Protein AF-A0A816FAC2-F1 (afdb_monomer)

Solvent-accessible surface area (backbone ato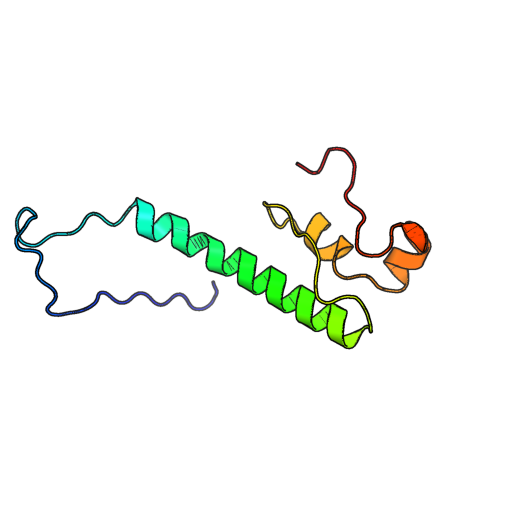ms only — not comparable to full-atom values): 6096 Å² total; per-residue (Å²): 118,97,78,81,88,85,84,79,82,76,94,69,76,29,95,88,35,78,93,39,47,78,93,56,70,68,70,56,59,61,55,58,50,55,58,58,52,51,52,52,49,54,46,27,51,53,26,48,78,68,77,39,73,53,78,75,90,79,65,76,67,81,40,74,64,59,52,54,36,53,57,59,47,74,67,48,35,71,74,62,33,76,91,39,51,46,72,56,75,65,92,85,71,106

Organism: Adineta ricciae (NCBI:txid249248)

Secondary structure (DSSP, 8-state):
--S----PPTT---TTSGGG----HHHHHHHTHHHHHHHHHHHHHHHHHTT--S----PSS--HHHHHHHS--HHHHHHH-GGGTTT---TT--

Mean predicted aligned error: 5.4 Å

Structure (mmCIF, N/CA/C/O backbone):
data_AF-A0A816FAC2-F1
#
_entry.id   AF-A0A816FAC2-F1
#
loop_
_atom_site.group_PDB
_atom_site.id
_atom_site.type_symbol
_atom_site.label_atom_id
_atom_site.label_alt_id
_atom_site.label_comp_id
_atom_site.label_asym_id
_atom_site.label_entity_id
_atom_site.label_seq_id
_atom_site.pdbx_PDB_ins_code
_atom_site.Cartn_x
_atom_site.Cartn_y
_atom_site.Cartn_z
_atom_site.occupancy
_atom_site.B_iso_or_equiv
_atom_site.auth_seq_id
_atom_site.auth_comp_id
_atom_site.auth_asym_id
_atom_site.auth_atom_id
_atom_site.pdbx_PDB_model_num
ATOM 1 N N . PRO A 1 1 ? 4.582 -10.296 -2.066 1.00 91.25 1 PRO A N 1
ATOM 2 C CA . PRO A 1 1 ? 3.339 -10.600 -2.819 1.00 91.25 1 PRO A CA 1
ATOM 3 C C . PRO A 1 1 ? 3.208 -12.112 -3.008 1.00 91.25 1 PRO A C 1
ATOM 5 O O . PRO A 1 1 ? 4.232 -12.750 -3.222 1.00 91.25 1 PRO A O 1
ATOM 8 N N . ILE A 1 2 ? 2.001 -12.675 -2.902 1.00 97.56 2 ILE A N 1
ATOM 9 C CA . ILE A 1 2 ? 1.777 -14.105 -3.192 1.00 97.56 2 ILE A CA 1
ATOM 10 C C . ILE A 1 2 ? 1.932 -14.367 -4.702 1.00 97.56 2 ILE A C 1
ATOM 12 O O . ILE A 1 2 ? 2.543 -15.353 -5.092 1.00 97.56 2 ILE A O 1
ATOM 16 N N . ASP A 1 3 ? 1.448 -13.440 -5.537 1.00 97.31 3 ASP A N 1
ATOM 17 C CA . ASP A 1 3 ? 1.689 -13.390 -6.984 1.00 97.31 3 ASP A CA 1
ATOM 18 C C . ASP A 1 3 ? 2.558 -12.160 -7.302 1.00 97.31 3 ASP A C 1
ATOM 20 O O . ASP A 1 3 ? 2.210 -11.036 -6.925 1.00 97.31 3 ASP A O 1
ATOM 24 N N . PHE A 1 4 ? 3.712 -12.366 -7.942 1.00 96.38 4 PHE A N 1
ATOM 25 C CA . PHE A 1 4 ? 4.665 -11.309 -8.283 1.00 96.38 4 PHE A CA 1
ATOM 26 C C . PHE A 1 4 ? 5.099 -11.429 -9.746 1.00 96.38 4 PHE A C 1
ATOM 28 O O . PHE A 1 4 ? 5.946 -12.250 -10.098 1.00 96.38 4 PHE A O 1
ATOM 35 N N . ARG A 1 5 ? 4.499 -10.602 -10.610 1.00 96.56 5 ARG A N 1
ATOM 36 C CA . ARG A 1 5 ? 4.714 -10.632 -12.063 1.00 96.56 5 ARG A CA 1
ATOM 37 C C . ARG A 1 5 ? 5.611 -9.487 -12.505 1.00 96.56 5 ARG A C 1
ATOM 39 O O . ARG A 1 5 ? 5.393 -8.342 -12.121 1.00 96.56 5 ARG A O 1
ATOM 46 N N . ILE A 1 6 ? 6.582 -9.800 -13.359 1.00 94.69 6 ILE A N 1
ATOM 47 C CA . ILE A 1 6 ? 7.534 -8.836 -13.913 1.00 94.69 6 ILE A CA 1
ATOM 48 C C . ILE A 1 6 ? 7.581 -9.020 -15.428 1.00 94.69 6 ILE A C 1
ATOM 50 O O . ILE A 1 6 ? 7.707 -10.137 -15.926 1.00 94.69 6 ILE A O 1
ATOM 54 N N . SER A 1 7 ? 7.504 -7.917 -16.168 1.00 95.38 7 SER A N 1
ATOM 55 C CA . SER A 1 7 ? 7.636 -7.906 -17.623 1.00 95.38 7 SER A CA 1
ATOM 56 C C . SER A 1 7 ? 8.493 -6.731 -18.067 1.00 95.38 7 SER A C 1
ATOM 58 O O . SER A 1 7 ? 8.289 -5.609 -17.608 1.00 95.38 7 SER A O 1
ATOM 60 N N . LEU A 1 8 ? 9.410 -6.977 -19.000 1.00 94.25 8 LEU A N 1
ATOM 61 C CA . LEU A 1 8 ? 10.166 -5.922 -19.665 1.00 94.25 8 LEU A CA 1
ATOM 62 C C . LEU A 1 8 ? 9.476 -5.547 -20.974 1.00 94.25 8 LEU A C 1
ATOM 64 O O . LEU A 1 8 ? 9.074 -6.419 -21.750 1.00 94.25 8 LEU A O 1
ATOM 68 N N . PHE A 1 9 ? 9.348 -4.246 -21.223 1.00 94.56 9 PHE A N 1
ATOM 69 C CA . PHE A 1 9 ? 8.766 -3.750 -22.462 1.00 94.56 9 PHE A CA 1
ATOM 70 C C . PHE A 1 9 ? 9.695 -4.081 -23.638 1.00 94.56 9 PHE A C 1
ATOM 72 O O . PHE A 1 9 ? 10.856 -3.666 -23.670 1.00 94.56 9 PHE A O 1
ATOM 79 N N . LYS A 1 10 ? 9.195 -4.891 -24.576 1.00 95.56 10 LYS A N 1
ATOM 80 C CA . LYS A 1 10 ? 9.976 -5.411 -25.705 1.00 95.56 10 LYS A CA 1
ATOM 81 C C . LYS A 1 10 ? 10.186 -4.330 -26.766 1.00 95.56 10 LYS A C 1
ATOM 83 O O . LYS A 1 10 ? 9.372 -3.424 -26.898 1.00 95.56 10 LYS A O 1
ATOM 88 N N . ASN A 1 11 ? 11.249 -4.474 -27.558 1.00 93.56 11 ASN A N 1
ATOM 89 C CA . ASN A 1 11 ? 11.528 -3.640 -28.735 1.00 93.56 11 ASN A CA 1
ATOM 90 C C . ASN A 1 11 ? 11.615 -2.129 -28.441 1.00 93.56 11 ASN A C 1
ATOM 92 O O . ASN A 1 11 ? 11.177 -1.312 -29.245 1.00 93.56 11 ASN A O 1
ATOM 96 N N . ALA A 1 12 ? 12.199 -1.753 -27.298 1.00 93.94 12 ALA A N 1
ATOM 97 C CA . ALA A 1 12 ? 12.346 -0.357 -26.879 1.00 93.94 12 ALA A CA 1
ATOM 98 C C . ALA A 1 12 ? 13.821 0.053 -26.698 1.00 9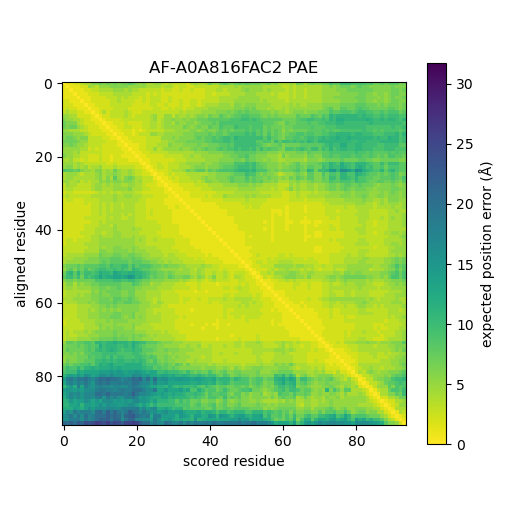3.94 12 ALA A C 1
ATOM 100 O O . ALA A 1 12 ? 14.243 0.298 -25.557 1.00 93.94 12 ALA A O 1
ATOM 101 N N . PRO A 1 13 ? 14.607 0.106 -27.795 1.00 93.44 13 PRO A N 1
ATOM 102 C CA . PRO A 1 13 ? 16.026 0.448 -27.750 1.00 93.44 13 PRO A CA 1
ATOM 103 C C . PRO A 1 13 ? 16.250 1.884 -27.259 1.00 93.44 13 PRO A C 1
ATOM 105 O O . PRO A 1 13 ? 15.409 2.761 -27.454 1.00 93.44 13 PRO A O 1
ATOM 108 N N . ASN A 1 14 ? 17.391 2.123 -26.613 1.00 95.06 14 ASN A N 1
ATOM 109 C CA . ASN A 1 14 ? 17.800 3.439 -26.126 1.00 95.06 14 ASN A C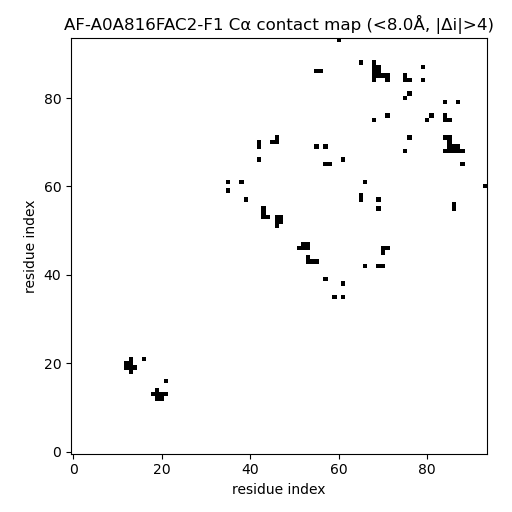A 1
ATOM 110 C C . ASN A 1 14 ? 19.050 3.929 -26.883 1.00 95.06 14 ASN A C 1
ATOM 112 O O . ASN A 1 14 ? 20.147 3.476 -26.564 1.00 95.06 14 ASN A O 1
ATOM 116 N N . PRO A 1 15 ? 18.938 4.867 -27.842 1.00 95.50 15 PRO A N 1
ATOM 117 C CA . PRO A 1 15 ? 20.087 5.298 -28.643 1.00 95.50 15 PRO A CA 1
ATOM 118 C C . PRO A 1 15 ? 21.162 6.036 -27.829 1.00 95.50 15 PRO A C 1
ATOM 120 O O . PRO A 1 15 ? 22.285 6.183 -28.299 1.00 95.50 15 PRO A O 1
ATOM 123 N N . PHE A 1 16 ? 20.839 6.489 -26.613 1.00 96.19 16 PHE A N 1
ATOM 124 C CA . PHE A 1 16 ? 21.727 7.301 -25.777 1.00 96.19 16 PHE A CA 1
ATOM 125 C C . PHE A 1 16 ? 22.553 6.492 -24.772 1.00 96.19 16 PHE A C 1
ATOM 127 O O . PHE A 1 16 ? 23.423 7.052 -24.110 1.00 96.19 16 PHE A O 1
ATOM 134 N N . ALA A 1 17 ? 22.288 5.192 -24.628 1.00 95.31 17 ALA A N 1
ATOM 135 C CA . ALA A 1 17 ? 22.985 4.340 -23.672 1.00 95.31 17 ALA A CA 1
ATOM 136 C C . ALA A 1 17 ? 23.756 3.217 -24.362 1.00 95.31 17 ALA A C 1
ATOM 138 O O . ALA A 1 17 ? 23.369 2.708 -25.417 1.00 95.31 17 ALA A O 1
ATOM 139 N N . ILE A 1 18 ? 24.832 2.785 -23.704 1.00 95.50 18 ILE A N 1
ATOM 140 C CA . ILE A 1 18 ? 25.664 1.656 -24.126 1.00 95.50 18 ILE A CA 1
ATOM 141 C C . ILE A 1 18 ? 24.784 0.434 -24.398 1.00 95.50 18 ILE A C 1
ATOM 143 O O . ILE A 1 18 ? 23.972 0.049 -23.554 1.00 95.50 18 ILE A O 1
ATOM 147 N N . PHE A 1 19 ? 24.930 -0.149 -25.589 1.00 94.81 19 PHE A N 1
ATOM 148 C CA . PHE A 1 19 ? 24.170 -1.319 -26.041 1.00 94.81 19 PHE A CA 1
ATOM 149 C C . PHE A 1 19 ? 22.642 -1.186 -25.918 1.00 94.81 19 PHE A C 1
ATOM 151 O O . PHE A 1 19 ? 21.953 -2.168 -25.654 1.00 94.81 19 PHE A O 1
ATOM 158 N N . SER A 1 20 ? 22.086 0.018 -26.103 1.00 93.75 20 SER A N 1
ATOM 159 C CA . SER A 1 20 ? 20.640 0.255 -25.963 1.00 93.75 20 SER A CA 1
ATOM 160 C C . SER A 1 20 ? 20.062 -0.069 -24.576 1.00 93.75 20 SER A C 1
ATOM 162 O O . SER A 1 20 ? 18.867 -0.344 -24.449 1.00 93.75 20 SER A O 1
ATOM 164 N N . SER A 1 21 ? 20.893 -0.015 -23.532 1.00 94.12 21 SER A N 1
ATOM 165 C CA . SER A 1 21 ? 20.511 -0.312 -22.146 1.00 94.12 21 SER A CA 1
ATOM 166 C C . SER A 1 21 ? 19.754 0.834 -21.449 1.00 94.12 21 SER A C 1
ATOM 168 O O . SER A 1 21 ? 19.603 1.939 -21.975 1.00 94.12 21 SER A O 1
ATOM 170 N N . LYS A 1 22 ? 19.230 0.570 -20.246 1.00 93.81 22 LYS A N 1
ATOM 171 C CA . LYS A 1 22 ? 18.579 1.559 -19.369 1.00 93.81 22 LYS A CA 1
ATOM 172 C C . LYS A 1 22 ? 18.960 1.263 -17.917 1.00 93.81 22 LYS A C 1
ATOM 174 O O . LYS A 1 22 ? 18.969 0.100 -17.521 1.00 93.81 22 LYS A O 1
ATOM 179 N N . GLY A 1 23 ? 19.255 2.296 -17.130 1.00 91.44 23 GLY A N 1
ATOM 180 C CA . GLY A 1 23 ? 19.396 2.161 -15.677 1.00 91.44 23 GLY A CA 1
ATOM 181 C C . GLY A 1 23 ? 18.030 1.910 -15.029 1.00 91.44 23 GLY A C 1
ATOM 182 O O . GLY A 1 23 ? 17.059 2.573 -15.386 1.00 91.44 23 GLY A O 1
ATOM 183 N N . VAL A 1 24 ? 17.940 0.938 -14.115 1.00 90.88 24 VAL A N 1
ATOM 184 C CA . VAL A 1 24 ? 16.651 0.463 -13.557 1.00 90.88 24 VAL A CA 1
ATOM 185 C C . VAL A 1 24 ? 16.558 0.486 -12.029 1.00 90.88 24 VAL A C 1
ATOM 187 O O . VAL A 1 24 ? 15.478 0.243 -11.493 1.00 90.88 24 VAL A O 1
ATOM 190 N N . SER A 1 25 ? 17.645 0.787 -11.314 1.00 89.75 25 SER A N 1
ATOM 191 C CA . SER A 1 25 ? 17.695 0.692 -9.847 1.00 89.75 25 SER A CA 1
ATOM 192 C C . SER A 1 25 ? 16.683 1.618 -9.163 1.00 89.75 25 SER A C 1
ATOM 194 O O . SER A 1 25 ? 15.769 1.144 -8.491 1.00 89.75 25 SER A O 1
ATOM 196 N N . GLU A 1 26 ? 16.788 2.927 -9.375 1.00 92.00 26 GLU A N 1
ATOM 197 C CA . GLU A 1 26 ? 15.922 3.922 -8.727 1.00 92.00 26 GLU A CA 1
ATOM 198 C C . GLU A 1 26 ? 14.450 3.828 -9.171 1.00 92.00 26 GLU A C 1
ATOM 200 O O . GLU A 1 26 ? 13.575 3.815 -8.309 1.00 92.00 26 GLU A O 1
ATOM 205 N N . PRO A 1 27 ? 14.109 3.642 -10.463 1.00 86.19 27 PRO A N 1
ATOM 206 C CA . PRO A 1 27 ? 12.708 3.452 -10.848 1.00 86.19 27 PRO A CA 1
ATOM 207 C C . PRO A 1 27 ? 12.032 2.272 -10.135 1.00 86.19 27 PRO A C 1
ATOM 209 O O . PRO A 1 27 ? 10.848 2.334 -9.798 1.00 86.19 27 PRO A O 1
ATOM 212 N N . SER A 1 28 ? 12.782 1.196 -9.874 1.00 88.81 28 SER A N 1
ATOM 213 C CA . SER A 1 28 ? 12.246 0.007 -9.209 1.00 88.81 28 SER A CA 1
ATOM 214 C C . SER A 1 28 ? 11.987 0.223 -7.714 1.00 88.81 28 SER A C 1
ATOM 216 O O . SER A 1 28 ? 10.988 -0.281 -7.199 1.00 88.81 28 SER A O 1
ATOM 218 N N . ILE A 1 29 ? 12.810 1.027 -7.023 1.00 92.12 29 ILE A N 1
ATOM 219 C CA . ILE A 1 29 ? 12.573 1.331 -5.605 1.00 92.12 29 ILE A CA 1
ATOM 220 C C . ILE A 1 29 ? 11.335 2.208 -5.433 1.00 92.12 29 ILE A C 1
ATOM 222 O O . ILE A 1 29 ? 10.543 1.966 -4.526 1.00 92.12 29 ILE A O 1
ATOM 226 N N . THR A 1 30 ? 11.086 3.158 -6.337 1.00 91.88 30 THR A N 1
ATOM 227 C CA . THR A 1 30 ? 9.875 3.991 -6.295 1.00 91.88 30 THR A CA 1
ATOM 228 C C . THR A 1 30 ? 8.604 3.153 -6.438 1.00 91.88 30 THR A C 1
ATOM 230 O O . THR A 1 30 ? 7.608 3.432 -5.768 1.00 91.88 30 THR A O 1
ATOM 233 N N . LEU A 1 31 ? 8.639 2.074 -7.229 1.00 93.44 31 LEU A N 1
ATOM 234 C CA . LEU A 1 31 ? 7.497 1.172 -7.404 1.00 93.44 31 LEU A CA 1
ATOM 235 C C . LEU A 1 31 ? 7.069 0.487 -6.094 1.00 93.44 31 LEU A C 1
ATOM 237 O O . LEU A 1 31 ? 5.901 0.131 -5.950 1.00 93.44 31 LEU A O 1
ATOM 241 N N . SER A 1 32 ? 7.960 0.357 -5.105 1.00 91.88 32 SER A N 1
ATOM 242 C CA . SER A 1 32 ? 7.612 -0.203 -3.788 1.00 91.88 32 SER A CA 1
ATOM 243 C C . SER A 1 32 ? 6.503 0.582 -3.068 1.00 91.88 32 SER A C 1
ATOM 245 O O . SER A 1 32 ? 5.720 0.000 -2.315 1.00 91.88 32 SER A O 1
ATOM 247 N N . THR A 1 33 ? 6.352 1.878 -3.368 1.00 94.75 33 THR A N 1
ATOM 248 C CA . THR A 1 33 ? 5.296 2.737 -2.804 1.00 94.75 33 THR A CA 1
ATOM 249 C C . THR A 1 33 ? 3.883 2.305 -3.205 1.00 94.75 33 THR A C 1
ATOM 251 O O . THR A 1 33 ? 2.920 2.636 -2.515 1.00 94.75 33 THR A O 1
ATOM 254 N N . THR A 1 34 ? 3.731 1.505 -4.266 1.00 95.81 34 THR A N 1
ATOM 255 C CA . THR A 1 34 ? 2.428 0.966 -4.693 1.00 95.81 34 THR A CA 1
ATOM 256 C C . THR A 1 34 ? 1.737 0.172 -3.588 1.00 95.81 34 THR A C 1
ATOM 258 O O . THR A 1 34 ? 0.532 0.312 -3.399 1.00 95.81 34 THR A O 1
ATOM 261 N N . VAL A 1 35 ? 2.493 -0.599 -2.801 1.00 95.81 35 VAL A N 1
ATOM 262 C CA . VAL A 1 35 ? 1.953 -1.378 -1.678 1.00 95.81 35 VAL A CA 1
ATOM 263 C C . VAL A 1 35 ? 1.429 -0.454 -0.579 1.00 95.81 35 VAL A C 1
ATOM 265 O O . VAL A 1 35 ? 0.345 -0.680 -0.046 1.00 95.81 35 VAL A O 1
ATOM 268 N N . PHE A 1 36 ? 2.156 0.624 -0.281 1.00 96.12 36 PHE A N 1
ATOM 269 C CA . PHE A 1 36 ? 1.721 1.629 0.687 1.00 96.12 36 PHE A CA 1
ATOM 270 C C . PHE A 1 36 ? 0.395 2.279 0.264 1.00 96.12 36 PHE A C 1
ATOM 272 O O . PHE A 1 36 ? -0.531 2.389 1.069 1.00 96.12 36 PHE A O 1
ATOM 279 N N . PHE A 1 37 ? 0.265 2.659 -1.010 1.00 95.75 37 PHE A N 1
ATOM 280 C CA . PHE A 1 37 ? -0.977 3.241 -1.521 1.00 95.75 37 PHE A CA 1
ATOM 281 C C . PHE A 1 37 ? -2.123 2.231 -1.619 1.00 95.75 37 PHE A C 1
ATOM 283 O O . PHE A 1 37 ? -3.265 2.609 -1.369 1.00 95.75 37 PHE A O 1
ATOM 290 N N . ALA A 1 38 ? -1.842 0.958 -1.905 1.00 97.06 38 ALA A N 1
ATOM 291 C CA . ALA A 1 38 ? -2.848 -0.101 -1.855 1.00 97.06 38 ALA A CA 1
ATOM 292 C C . ALA A 1 38 ? -3.426 -0.258 -0.437 1.00 97.06 38 ALA A C 1
ATOM 294 O O . ALA A 1 38 ? -4.643 -0.310 -0.269 1.00 97.06 38 ALA A O 1
ATOM 295 N N . ILE A 1 39 ? -2.571 -0.234 0.593 1.00 96.50 39 ILE A N 1
ATOM 296 C CA . ILE A 1 39 ? -3.000 -0.235 2.001 1.00 96.50 39 ILE A CA 1
ATOM 297 C C . ILE A 1 39 ? -3.822 1.020 2.319 1.00 96.50 39 ILE A C 1
ATOM 299 O O . ILE A 1 39 ? -4.901 0.919 2.900 1.00 96.50 39 ILE A O 1
ATOM 303 N N . LYS A 1 40 ? -3.355 2.207 1.903 1.00 95.56 40 LYS A N 1
ATOM 304 C CA . LYS A 1 40 ? -4.086 3.465 2.117 1.00 95.56 40 LYS A CA 1
ATOM 305 C C . LYS A 1 40 ? -5.476 3.432 1.473 1.00 95.56 40 LYS A C 1
ATOM 307 O O . LYS A 1 40 ? -6.437 3.898 2.078 1.00 95.56 40 LYS A O 1
ATOM 312 N N . ASN A 1 41 ? -5.588 2.865 0.273 1.00 96.19 41 ASN A N 1
ATOM 313 C CA . ASN A 1 41 ? -6.858 2.709 -0.427 1.00 96.19 41 ASN A CA 1
ATOM 314 C C . ASN A 1 41 ? -7.803 1.739 0.302 1.00 96.19 41 ASN A C 1
ATOM 316 O O . ASN A 1 41 ? -8.971 2.070 0.487 1.00 96.19 41 ASN A O 1
ATOM 320 N N . ALA A 1 42 ? -7.293 0.604 0.793 1.00 96.00 42 ALA A N 1
ATOM 321 C CA . ALA A 1 42 ? -8.081 -0.349 1.577 1.00 96.00 42 ALA A CA 1
ATOM 322 C C . ALA A 1 42 ? -8.653 0.287 2.859 1.00 96.00 42 ALA A C 1
ATOM 324 O O . ALA A 1 42 ? -9.843 0.152 3.143 1.00 96.00 42 ALA A O 1
ATOM 325 N N . ILE A 1 43 ? -7.833 1.049 3.591 1.00 95.12 43 ILE A N 1
ATOM 326 C CA . ILE A 1 43 ? -8.283 1.802 4.773 1.00 95.12 43 ILE A CA 1
ATOM 327 C C . ILE A 1 43 ? -9.305 2.876 4.373 1.00 95.12 43 ILE A C 1
ATOM 329 O O . ILE A 1 43 ? -10.312 3.041 5.054 1.00 95.12 43 ILE A O 1
ATOM 333 N N . GLY A 1 44 ? -9.082 3.589 3.264 1.00 94.69 44 GLY A N 1
ATOM 334 C CA . GLY A 1 44 ? -10.030 4.579 2.744 1.00 94.69 44 GLY A CA 1
ATOM 335 C C . GLY A 1 44 ? -11.406 3.974 2.453 1.00 94.69 44 GLY A C 1
ATOM 336 O O . GLY A 1 44 ? -12.417 4.548 2.851 1.00 94.69 44 GLY A O 1
ATOM 337 N N . SER A 1 45 ? -11.444 2.781 1.847 1.00 95.69 45 SER A N 1
ATOM 338 C CA . SER A 1 45 ? -12.692 2.038 1.628 1.00 95.69 45 SER A CA 1
ATOM 339 C C . SER A 1 45 ? -13.370 1.669 2.945 1.00 95.69 45 SER A C 1
ATOM 341 O O . SER A 1 45 ? -14.539 1.982 3.129 1.00 95.69 45 SER A O 1
ATOM 343 N N . TYR A 1 46 ? -12.626 1.095 3.895 1.00 94.75 46 TYR A N 1
ATOM 344 C CA . TYR A 1 46 ? -13.158 0.755 5.218 1.00 94.75 46 TYR A CA 1
ATOM 345 C C . TYR A 1 46 ? -13.751 1.977 5.937 1.00 94.75 46 TYR A C 1
ATOM 347 O O . TYR A 1 46 ? -14.823 1.904 6.536 1.00 94.75 46 TYR A O 1
ATOM 355 N N . ARG A 1 47 ? -13.065 3.123 5.872 1.00 92.81 47 ARG A N 1
ATOM 356 C CA . ARG A 1 47 ? -13.526 4.374 6.485 1.00 92.81 47 ARG A CA 1
ATOM 357 C C . ARG A 1 47 ? -14.812 4.871 5.838 1.00 92.81 47 ARG A C 1
ATOM 359 O O . ARG A 1 47 ? -15.723 5.253 6.566 1.00 92.81 47 ARG A O 1
ATOM 366 N N . ARG A 1 48 ? -14.914 4.794 4.508 1.00 93.56 48 ARG A N 1
ATOM 367 C CA . ARG A 1 48 ? -16.140 5.125 3.773 1.00 93.56 48 ARG A CA 1
ATOM 368 C C . ARG A 1 48 ? -17.320 4.268 4.238 1.00 93.56 48 ARG A C 1
ATOM 370 O O . ARG A 1 48 ? -18.371 4.816 4.551 1.00 93.56 48 ARG A O 1
ATOM 377 N N . ASP A 1 49 ? -17.117 2.958 4.364 1.00 94.44 49 ASP A N 1
ATOM 378 C CA . ASP A 1 49 ? -18.163 2.013 4.783 1.00 94.44 49 ASP A CA 1
ATOM 379 C C . ASP A 1 49 ? -18.620 2.238 6.238 1.00 94.44 49 ASP A C 1
ATOM 381 O O . ASP A 1 49 ? -19.762 1.952 6.591 1.00 94.44 49 ASP A O 1
ATOM 385 N N . ASN A 1 50 ? -17.752 2.808 7.082 1.00 91.06 50 ASN A N 1
ATOM 386 C CA . ASN A 1 50 ? -18.036 3.130 8.485 1.00 91.06 50 ASN A CA 1
ATOM 387 C C . ASN A 1 50 ? -18.448 4.596 8.717 1.00 91.06 50 ASN A C 1
ATOM 389 O O . ASN A 1 50 ? -18.421 5.067 9.855 1.00 91.06 50 ASN A O 1
ATOM 393 N N . ASN A 1 51 ? -18.842 5.328 7.667 1.00 90.19 51 ASN A N 1
ATOM 394 C CA . ASN A 1 51 ? -19.233 6.745 7.734 1.00 90.19 51 ASN A CA 1
ATOM 395 C C . ASN A 1 51 ? -18.143 7.670 8.312 1.00 90.19 51 ASN A C 1
ATOM 397 O O . ASN A 1 51 ? -18.432 8.678 8.958 1.00 90.19 51 ASN A O 1
ATOM 401 N N . LEU A 1 52 ? -16.874 7.334 8.081 1.00 88.25 52 LEU A N 1
ATOM 402 C CA . LEU A 1 52 ? -15.722 8.159 8.430 1.00 88.25 52 LEU A CA 1
ATOM 403 C C . LEU A 1 52 ? -15.219 8.916 7.208 1.00 88.25 52 LEU A C 1
ATOM 405 O O . LEU A 1 52 ? -15.430 8.512 6.066 1.00 88.25 52 LEU A O 1
ATOM 409 N N . ASN A 1 53 ? -14.492 10.009 7.452 1.00 86.44 53 ASN A N 1
ATOM 410 C CA . ASN A 1 53 ? -13.862 10.751 6.368 1.00 86.44 53 ASN A CA 1
ATOM 411 C C . ASN A 1 53 ? -12.875 9.845 5.613 1.00 86.44 53 ASN A C 1
ATOM 413 O O . ASN A 1 53 ? -11.942 9.298 6.212 1.00 86.44 53 ASN A O 1
ATOM 417 N N . GLU A 1 54 ? -13.093 9.711 4.306 1.00 84.50 54 GLU A N 1
ATOM 418 C CA . GLU A 1 54 ? -12.231 8.976 3.381 1.00 84.50 54 GLU A CA 1
ATOM 419 C C . GLU A 1 54 ? -10.831 9.595 3.302 1.00 84.50 54 GLU A C 1
ATOM 421 O O . GLU A 1 54 ? -9.840 8.885 3.127 1.00 84.50 54 GLU A O 1
ATOM 426 N N . TYR A 1 55 ? -10.730 10.914 3.475 1.00 88.62 55 TYR A N 1
ATOM 427 C CA . TYR A 1 55 ? -9.447 11.584 3.578 1.00 88.62 55 TYR A CA 1
ATOM 428 C C . TYR A 1 55 ? -8.855 11.399 4.978 1.00 88.62 55 TYR A C 1
ATOM 430 O O . TYR A 1 55 ? -9.431 11.811 5.986 1.00 88.62 55 TYR A O 1
ATOM 438 N N . PHE A 1 56 ? -7.661 10.811 5.030 1.00 90.69 56 PHE A N 1
ATOM 439 C CA . PHE A 1 56 ? -6.856 10.694 6.240 1.00 90.69 56 PHE A CA 1
ATOM 440 C C . PHE A 1 56 ? -5.361 10.724 5.902 1.00 90.69 56 PHE A C 1
ATOM 442 O O . PHE A 1 56 ? -4.922 10.379 4.793 1.00 90.69 56 PHE A O 1
ATOM 449 N N . VAL A 1 57 ? -4.568 11.149 6.883 1.00 90.56 57 VAL A N 1
ATOM 450 C CA . VAL A 1 57 ? -3.109 11.141 6.796 1.00 90.56 57 VAL A CA 1
ATOM 451 C C . VAL A 1 57 ? -2.612 9.774 7.253 1.00 90.56 57 VAL A C 1
ATOM 453 O O . VAL A 1 57 ? -2.902 9.339 8.362 1.00 90.56 57 VAL A O 1
ATOM 456 N N . LEU A 1 58 ? -1.861 9.102 6.384 1.00 91.38 58 LEU A N 1
ATOM 457 C CA . LEU A 1 58 ? -1.124 7.888 6.712 1.00 91.38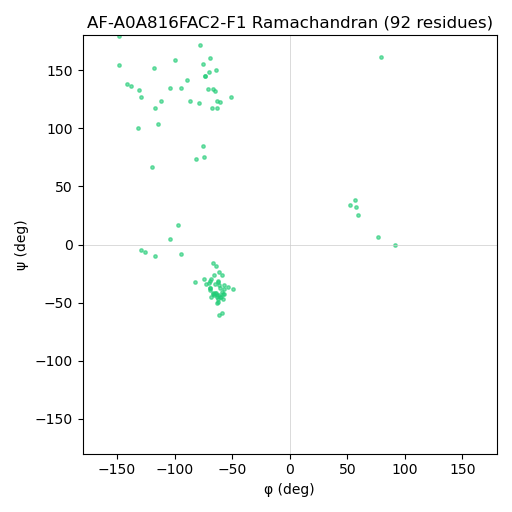 58 LEU A CA 1
ATOM 458 C C . LEU A 1 58 ? 0.352 8.205 6.518 1.00 91.38 58 LEU A C 1
ATOM 460 O O . LEU A 1 58 ? 0.759 8.537 5.405 1.00 91.38 58 LEU A O 1
ATOM 464 N N . ASN A 1 59 ? 1.129 8.131 7.592 1.00 90.50 59 ASN A N 1
ATOM 465 C CA . ASN A 1 59 ? 2.563 8.385 7.557 1.00 90.50 59 ASN A CA 1
ATOM 466 C C . ASN A 1 59 ? 3.320 7.088 7.248 1.00 90.50 59 ASN A C 1
ATOM 468 O O . ASN A 1 59 ? 2.952 6.014 7.726 1.00 90.50 59 ASN A O 1
ATOM 472 N N . SER A 1 60 ? 4.382 7.188 6.449 1.00 90.44 60 SER A N 1
ATOM 473 C CA . SER A 1 60 ? 5.313 6.076 6.237 1.00 90.44 60 SER A CA 1
ATOM 474 C C . SER A 1 60 ? 6.196 5.878 7.479 1.00 90.44 60 SER A C 1
ATOM 476 O O . SER A 1 60 ? 6.551 6.880 8.096 1.00 90.44 60 SER A O 1
ATOM 478 N N . PRO A 1 61 ? 6.582 4.638 7.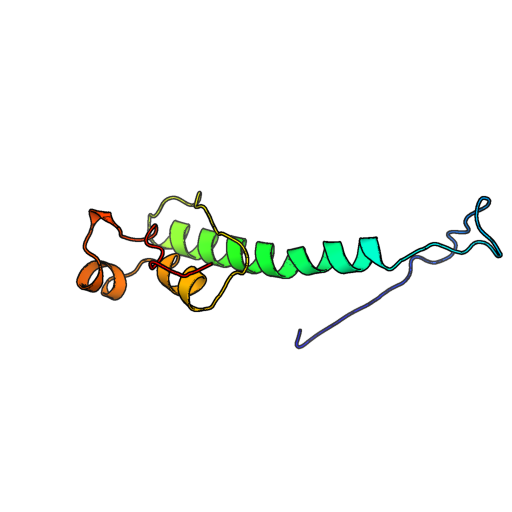837 1.00 92.50 61 PRO A N 1
ATOM 479 C CA . PRO A 1 61 ? 6.094 3.371 7.285 1.00 92.50 61 PRO A CA 1
ATOM 480 C C . PRO A 1 61 ? 4.670 3.054 7.764 1.00 92.50 61 PRO A C 1
ATOM 482 O O . PRO A 1 61 ? 4.332 3.330 8.913 1.00 92.50 61 PRO A O 1
ATOM 485 N N . ALA A 1 62 ? 3.850 2.432 6.907 1.00 92.69 62 ALA A N 1
ATOM 486 C CA . ALA A 1 62 ? 2.516 1.941 7.275 1.00 92.69 62 ALA A CA 1
ATOM 487 C C . ALA A 1 62 ? 2.626 0.670 8.138 1.00 92.69 62 ALA A C 1
ATOM 489 O O . ALA A 1 62 ? 2.432 -0.446 7.660 1.00 92.69 62 ALA A O 1
ATOM 490 N N . THR A 1 63 ? 3.001 0.839 9.404 1.00 93.00 63 THR A N 1
ATOM 491 C CA . THR A 1 63 ? 3.100 -0.252 10.379 1.00 93.00 63 THR A CA 1
ATOM 492 C C . THR A 1 63 ? 1.721 -0.803 10.740 1.00 93.00 63 THR A C 1
ATOM 494 O O . THR A 1 63 ? 0.704 -0.126 10.577 1.00 93.00 63 THR A O 1
ATOM 497 N N . CYS A 1 64 ? 1.678 -2.021 11.290 1.00 93.00 64 CYS A N 1
ATOM 498 C CA . CYS A 1 64 ? 0.436 -2.627 11.780 1.00 93.00 64 CYS A CA 1
ATOM 499 C C . CYS A 1 64 ? -0.297 -1.722 12.780 1.00 93.00 64 CYS A C 1
ATOM 501 O O . CYS A 1 64 ? -1.520 -1.643 12.749 1.00 93.00 64 CYS A O 1
ATOM 503 N N . GLU A 1 65 ? 0.453 -1.006 13.621 1.00 90.75 65 GLU A N 1
ATOM 504 C CA . GLU A 1 65 ? -0.077 0.001 14.538 1.00 90.75 65 GLU A CA 1
ATOM 505 C C . GLU A 1 65 ? -0.817 1.112 13.778 1.00 90.75 65 GLU A C 1
ATOM 507 O O . GLU A 1 65 ? -2.019 1.282 13.968 1.00 90.75 65 GLU A O 1
ATOM 512 N N . LYS A 1 66 ? -0.141 1.826 12.863 1.00 90.88 66 LYS A N 1
ATOM 513 C CA . LYS A 1 66 ? -0.742 2.942 12.110 1.00 90.88 66 LYS A CA 1
ATOM 514 C C . LYS A 1 66 ? -1.942 2.479 11.273 1.00 90.88 66 LYS A C 1
ATOM 516 O O . LYS A 1 66 ? -2.944 3.186 11.196 1.00 90.88 66 LYS A O 1
ATOM 521 N N . ILE A 1 67 ? -1.877 1.276 10.695 1.00 93.56 67 ILE A N 1
ATOM 522 C CA . ILE A 1 67 ? -2.997 0.664 9.961 1.00 93.56 67 ILE A CA 1
ATOM 523 C C . ILE A 1 67 ? -4.183 0.418 10.899 1.00 93.56 67 ILE A C 1
ATOM 525 O O . ILE A 1 67 ? -5.304 0.826 10.595 1.00 93.56 67 ILE A O 1
ATOM 529 N N . ARG A 1 68 ? -3.947 -0.217 12.053 1.00 92.19 68 ARG A N 1
ATOM 530 C CA . ARG A 1 68 ? -5.008 -0.547 13.007 1.00 92.19 68 ARG A CA 1
ATOM 531 C C . ARG A 1 68 ? -5.678 0.708 13.552 1.00 92.19 68 ARG A C 1
ATOM 533 O O . ARG A 1 68 ? -6.903 0.737 13.611 1.00 92.19 68 ARG A O 1
ATOM 540 N N . MET A 1 69 ? -4.895 1.727 13.897 1.00 91.12 69 MET A N 1
ATOM 541 C CA . MET A 1 69 ? -5.398 2.993 14.431 1.00 91.12 69 MET A CA 1
ATOM 542 C C . MET A 1 69 ? -6.176 3.816 13.396 1.00 91.12 69 MET A C 1
ATOM 544 O O . MET A 1 69 ? -7.107 4.535 13.758 1.00 91.12 69 MET A O 1
ATOM 548 N N . ALA A 1 70 ? -5.846 3.690 12.107 1.00 91.25 70 ALA A N 1
ATOM 549 C CA . ALA A 1 70 ? -6.581 4.352 11.031 1.00 91.25 70 ALA A CA 1
ATOM 550 C C . ALA A 1 70 ? -7.945 3.692 10.734 1.00 91.25 70 ALA A C 1
ATOM 552 O O . ALA A 1 70 ? -8.887 4.385 10.325 1.00 91.25 70 ALA A O 1
ATOM 553 N N . CYS A 1 71 ? -8.068 2.378 10.962 1.00 92.25 71 CYS A N 1
ATOM 554 C CA . CYS A 1 71 ? -9.318 1.616 10.865 1.00 92.25 71 CYS A CA 1
ATOM 555 C C . CYS A 1 71 ? -10.157 1.757 12.139 1.00 92.25 71 CYS A C 1
ATOM 557 O O . CYS A 1 71 ? -10.252 0.843 12.954 1.00 92.25 71 CYS A O 1
ATOM 559 N N . ALA A 1 72 ? -10.760 2.918 12.329 1.00 88.94 72 ALA A N 1
ATOM 560 C CA . ALA A 1 72 ? -11.496 3.208 13.546 1.00 88.94 72 ALA A CA 1
ATOM 561 C C . ALA A 1 72 ? -12.768 2.320 13.673 1.00 88.94 72 ALA A C 1
ATOM 563 O O . ALA A 1 72 ? -13.505 2.128 12.704 1.00 88.94 72 ALA A O 1
ATOM 564 N N . ASP A 1 73 ? -12.984 1.745 14.856 1.00 90.19 73 ASP A N 1
ATOM 565 C CA . ASP A 1 73 ? -14.121 0.897 15.259 1.00 90.19 73 ASP A CA 1
ATOM 566 C C . ASP A 1 73 ? -14.483 1.023 16.759 1.00 90.19 73 ASP A C 1
ATOM 568 O O . ASP A 1 73 ? -13.816 1.717 17.527 1.00 90.19 73 ASP A O 1
ATOM 572 N N . SER A 1 74 ? -15.510 0.308 17.227 1.00 90.38 74 SER A N 1
ATOM 573 C CA . SER A 1 74 ? -15.964 0.354 18.630 1.00 90.38 74 SER A CA 1
ATOM 574 C C . SER A 1 74 ? -14.839 0.186 19.662 1.00 90.38 74 SER A C 1
ATOM 576 O O . SER A 1 74 ? -14.829 0.898 20.663 1.00 90.38 74 SER A O 1
ATOM 578 N N . PHE A 1 75 ? -13.855 -0.677 19.399 1.00 90.44 75 PHE A N 1
ATOM 579 C CA . PHE A 1 75 ? -12.726 -0.909 20.304 1.00 90.44 75 PHE A CA 1
ATOM 580 C C . PHE A 1 75 ? -11.799 0.301 20.392 1.00 90.44 75 PHE A C 1
ATOM 582 O O . PHE A 1 75 ? -11.403 0.725 21.478 1.00 90.44 75 PHE A O 1
ATOM 589 N N . THR A 1 76 ? -11.460 0.895 19.248 1.00 88.94 76 THR A N 1
ATOM 590 C CA . THR A 1 76 ? -10.665 2.134 19.236 1.00 88.94 76 THR A CA 1
ATOM 591 C C . THR A 1 76 ? -11.428 3.298 19.871 1.00 88.94 76 THR A C 1
ATOM 593 O O . THR A 1 76 ? -10.838 4.119 20.563 1.00 88.94 76 THR A O 1
ATOM 596 N N . LYS A 1 77 ? -12.755 3.349 19.723 1.00 88.81 77 LYS A N 1
ATOM 597 C CA . LYS A 1 77 ? -13.584 4.365 20.378 1.00 88.81 77 LYS 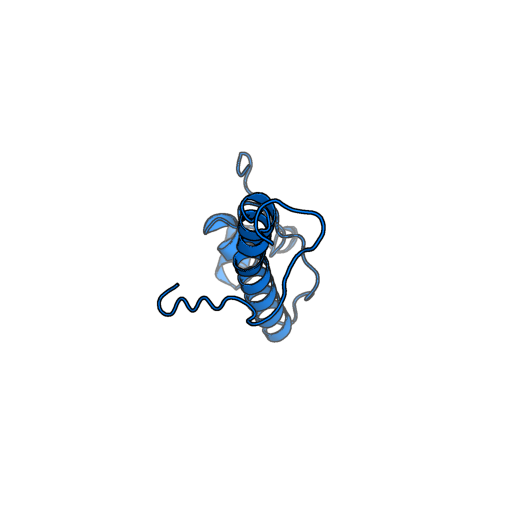A CA 1
ATOM 598 C C . LYS A 1 77 ? -13.523 4.251 21.905 1.00 88.81 77 LYS A C 1
ATOM 600 O O . LYS A 1 77 ? -13.348 5.257 22.585 1.00 88.81 77 LYS A O 1
ATOM 605 N N . GLU A 1 78 ? -13.632 3.034 22.431 1.00 89.38 78 GLU A N 1
ATOM 606 C CA . GLU A 1 78 ? -13.601 2.761 23.872 1.00 89.38 78 GLU A CA 1
ATOM 607 C C . GLU A 1 78 ? -12.218 3.008 24.492 1.00 89.38 78 GLU A C 1
ATOM 609 O O . GLU A 1 78 ? -12.110 3.539 25.594 1.00 89.38 78 GLU A O 1
ATOM 614 N N . THR A 1 79 ? -11.149 2.671 23.770 1.00 87.88 79 THR A N 1
ATOM 615 C CA . THR A 1 79 ? -9.778 2.737 24.303 1.00 87.88 79 THR A CA 1
ATOM 616 C C . THR A 1 79 ? -9.150 4.128 24.246 1.00 87.88 79 THR A C 1
ATOM 618 O O . THR A 1 79 ? -8.341 4.462 25.110 1.00 87.88 79 THR A O 1
ATOM 621 N N . ILE A 1 80 ? -9.493 4.944 23.245 1.00 85.25 80 ILE A N 1
ATOM 622 C CA . ILE A 1 80 ? -8.814 6.224 22.972 1.00 85.25 80 ILE A CA 1
ATOM 623 C C . ILE A 1 80 ? -9.744 7.437 23.133 1.00 85.25 80 ILE A C 1
ATOM 625 O O . ILE A 1 80 ? -9.273 8.578 23.120 1.00 85.25 80 ILE A O 1
ATOM 629 N N . GLY A 1 81 ? -11.050 7.201 23.286 1.00 80.81 81 GLY A N 1
ATOM 630 C CA . GLY A 1 81 ? -12.079 8.235 23.335 1.00 80.81 81 GLY A CA 1
ATOM 631 C C . GLY A 1 81 ? -12.477 8.769 21.954 1.00 80.81 81 GLY A C 1
ATOM 632 O O . GLY A 1 81 ? -11.760 8.623 20.963 1.00 80.81 81 GLY A O 1
ATOM 633 N N . GLU A 1 82 ? -13.644 9.416 21.890 1.00 76.56 82 GLU A N 1
ATOM 634 C CA . GLU A 1 82 ? -14.231 9.926 20.640 1.00 76.56 82 GLU A CA 1
ATOM 635 C C . GLU A 1 82 ? -13.375 10.988 19.937 1.00 76.56 82 GLU A C 1
ATOM 637 O O . GLU A 1 82 ? -13.348 11.027 18.710 1.00 76.56 82 GLU A O 1
ATOM 642 N N . GLU A 1 83 ? -12.632 11.817 20.677 1.00 76.62 83 GLU A N 1
ATOM 643 C CA . GLU A 1 83 ? -11.866 12.927 20.087 1.00 76.62 83 GLU A CA 1
ATOM 644 C C . GLU A 1 83 ? -10.664 12.482 19.243 1.00 76.62 83 GLU A C 1
ATOM 646 O O . GLU A 1 83 ? -10.282 13.162 18.292 1.00 76.62 83 GLU A O 1
ATOM 651 N N . ARG A 1 84 ? -10.037 11.351 19.591 1.00 75.00 84 ARG A N 1
ATOM 652 C CA . ARG A 1 84 ? -8.807 10.850 18.939 1.00 75.00 84 ARG A CA 1
ATOM 653 C C . ARG A 1 84 ? -9.074 9.683 17.990 1.00 75.00 84 ARG A C 1
ATOM 655 O O . ARG A 1 84 ? -8.153 9.078 17.434 1.00 75.00 84 ARG A O 1
ATOM 662 N N . TYR A 1 85 ? -10.345 9.357 17.818 1.00 76.88 85 TYR A N 1
ATOM 663 C CA . TYR A 1 85 ? -10.815 8.229 17.045 1.00 76.88 85 TYR A CA 1
ATOM 664 C C . TYR A 1 85 ? -10.438 8.367 15.561 1.00 76.88 85 TYR A C 1
ATOM 666 O O . TYR A 1 85 ? -10.844 9.300 14.869 1.00 76.88 85 TYR A O 1
ATOM 674 N N . GLY A 1 86 ? -9.631 7.429 15.056 1.00 75.44 86 GLY A N 1
ATOM 675 C CA . GLY A 1 86 ? -9.222 7.384 13.650 1.00 75.44 86 GLY A CA 1
ATOM 676 C C . GLY A 1 86 ? -8.143 8.388 13.227 1.00 75.44 86 GLY A C 1
ATOM 677 O O . GLY A 1 86 ? -7.862 8.464 12.029 1.00 75.44 86 GLY A O 1
ATOM 678 N N . THR A 1 87 ? -7.560 9.140 14.167 1.00 78.88 87 THR A N 1
ATOM 679 C CA . THR A 1 87 ? -6.432 10.077 13.956 1.00 78.88 87 THR A CA 1
ATOM 680 C C . THR A 1 8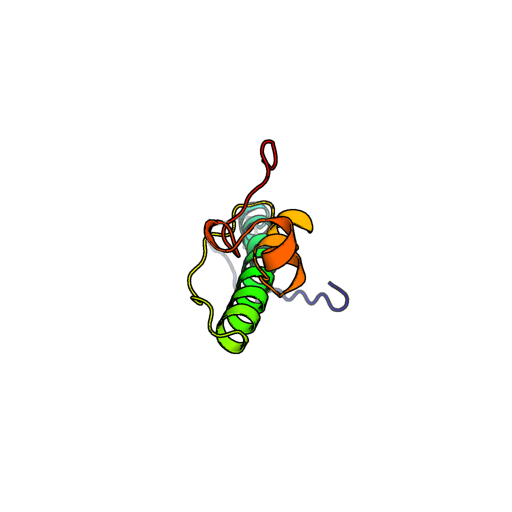7 ? -5.285 9.865 14.946 1.00 78.88 87 THR A C 1
ATOM 682 O O . THR A 1 87 ? -4.244 10.513 14.838 1.00 78.88 87 THR A O 1
ATOM 685 N N . PHE A 1 88 ? -5.456 8.962 15.913 1.00 81.06 88 PHE A N 1
ATOM 686 C CA . PHE A 1 88 ? -4.457 8.689 16.933 1.00 81.06 88 PHE A CA 1
ATOM 687 C C . PHE A 1 88 ? -3.175 8.083 16.349 1.00 81.06 88 PHE A C 1
ATOM 689 O O . PHE A 1 88 ? -3.204 7.093 15.617 1.00 81.06 88 PHE A O 1
ATOM 696 N N . GLN A 1 89 ? -2.043 8.647 16.764 1.00 78.31 89 GLN A N 1
ATOM 697 C CA . GLN A 1 89 ? -0.701 8.125 16.538 1.00 78.31 89 GLN A CA 1
ATOM 698 C C . GLN A 1 89 ? 0.017 8.094 17.890 1.00 78.31 89 GLN A C 1
ATOM 700 O O . GLN A 1 89 ? 0.039 9.108 18.591 1.00 78.31 89 GLN A O 1
ATOM 705 N N . ALA A 1 90 ? 0.573 6.944 18.283 1.00 75.12 90 ALA A N 1
ATOM 706 C CA . ALA A 1 90 ? 1.256 6.845 19.566 1.00 75.12 90 ALA A CA 1
ATOM 707 C C . ALA A 1 90 ? 2.576 7.627 19.565 1.00 75.12 90 ALA A C 1
ATOM 709 O O . ALA A 1 90 ? 3.283 7.723 18.556 1.00 75.12 90 ALA A O 1
ATOM 710 N N . ASN A 1 91 ? 2.932 8.154 20.736 1.00 76.56 91 ASN A N 1
ATOM 711 C CA . ASN A 1 91 ? 4.201 8.840 20.943 1.00 76.56 91 ASN A CA 1
ATOM 712 C C . ASN A 1 91 ? 5.365 7.863 20.722 1.00 76.56 91 ASN A C 1
ATOM 714 O O . ASN A 1 91 ? 5.435 6.822 21.371 1.00 76.56 91 ASN A O 1
ATOM 718 N N . GLY A 1 92 ? 6.279 8.210 19.813 1.00 71.69 92 GLY A N 1
ATOM 719 C CA . GLY A 1 92 ? 7.411 7.358 19.428 1.00 71.69 92 GLY A CA 1
ATOM 720 C C . GLY A 1 92 ? 7.145 6.428 18.239 1.00 71.69 92 GLY A C 1
ATOM 721 O O . GLY A 1 92 ? 8.060 5.725 17.817 1.00 71.69 92 GLY A O 1
ATOM 722 N N . SER A 1 93 ? 5.938 6.450 17.661 1.00 66.19 93 SER A N 1
ATOM 723 C CA . SER A 1 93 ? 5.661 5.836 16.359 1.00 66.19 93 SER A CA 1
ATOM 724 C C . SER A 1 93 ? 6.256 6.725 15.257 1.00 66.19 93 SER A C 1
A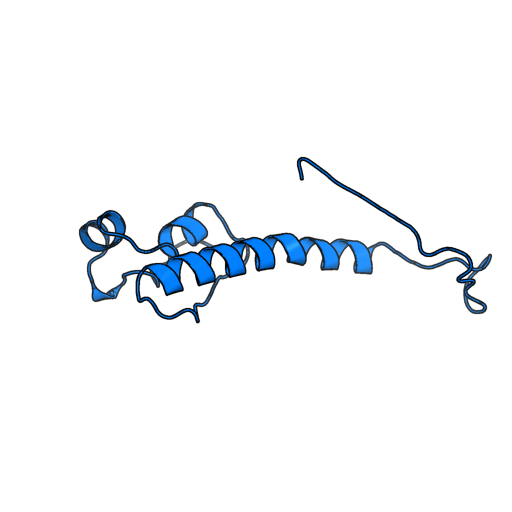TOM 726 O O . SER A 1 93 ? 5.578 7.615 14.735 1.00 66.19 93 SER A O 1
ATOM 728 N N . TYR A 1 94 ? 7.550 6.541 14.971 1.00 58.66 94 TYR A N 1
ATOM 729 C CA . TYR A 1 94 ? 8.249 7.180 13.846 1.00 58.66 94 TYR A CA 1
ATOM 730 C C . TYR A 1 94 ? 7.773 6.588 12.509 1.00 58.66 94 TYR A C 1
ATOM 732 O O . TYR A 1 94 ? 7.503 5.368 12.411 1.00 58.66 94 TYR A O 1
#

pLDDT: mean 90.01, std 7.25, range [58.66, 97.56]

Radius of gyration: 19.78 Å; Cα contacts (8 Å, |Δi|>4): 56; chains: 1; bounding box: 45×27×53 Å

Foldseek 3Di:
DVDDDDDDDPPQFDPVDDPSDDDCDVVVVVVVCVVVVVLLQVLLVLCVVVVHHSDDDQDPPNDPVSSVQLNFDPVNCVPVNPVCRNPDDDDPND

InterPro domains:
  IPR016208 Aldehyde oxidase/xanthine dehydrogenase-like [PTHR45444] (1-77)
  IPR037165 Aldehyde oxidase/xanthine dehydrogenase, molybdopterin binding domain superfamily [SSF56003] (3-84)

Sequence (94 aa):
PIDFRISLFKNAPNPFAIFSSKGVSEPSITLSTTVFFAIKNAIGSYRRDNNLNEYFVLN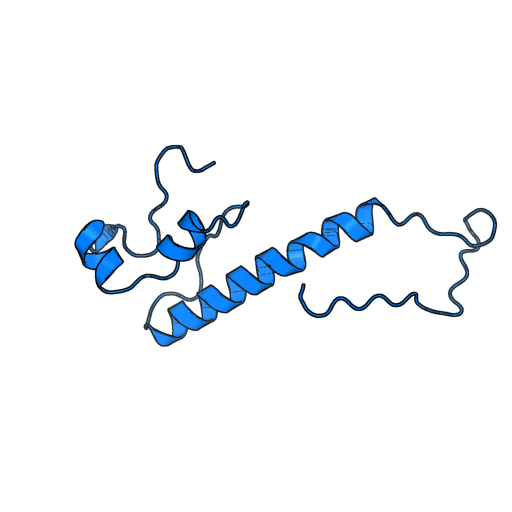SPATCEKIRMACADSFTKETIGEERYGTFQANGSY